Protein AF-A0A2V7V197-F1 (afdb_monomer)

Nearest PDB structures (foldseek):
  8db3-assembly1_C-2  TM=4.624E-01  e=4.285E+00  Cereibacter sphaeroides
  2wkb-assembly2_A  TM=4.376E-01  e=3.322E+00  Plasmodium berghei ANKA
  8db3-assembly1_A-2  TM=4.120E-01  e=6.689E+00  Cereibacter sphaeroides
  8dba-assembly1_E  TM=3.988E-01  e=7.596E+00  Cereibacter sphaeroides

Radius of gyration: 14.7 Å; Cα contacts (8 Å, |Δi|>4): 103; chains: 1; bounding box: 38×26×37 Å

Sequence (93 aa):
MFGSVEALNDAVPMAHAGPGLPPMLILMGDAERFQPPLLEDARAFRIAAGPAAARIQIEILQHHTHLGVIAKLGAPGDPTLPLIVRFVGTAKR

Mean predicted aligned error: 5.19 Å

pLDDT: mean 87.16, std 8.09, range [52.66, 95.56]

Solvent-accessible surface area (backbone atoms only — not comparable to full-atom values): 5432 Å² total; per-residue (Å²): 128,62,92,45,71,66,51,44,48,72,69,37,70,64,77,70,42,29,63,84,53,70,75,42,80,48,80,43,20,49,59,31,48,71,64,59,47,50,52,57,54,52,50,51,34,37,57,54,10,52,82,28,27,87,43,52,46,79,47,72,39,78,94,25,40,77,65,53,54,64,77,37,58,74,41,93,87,40,74,61,45,62,51,53,54,51,50,56,65,59,69,76,111

Foldseek 3Di:
DQPDPVSVLVPQLLNVAACPDAQEEAEAEPVCCVVVVVVVVLVSSLVSNPNCSVSYHYDYHYPDHPVRLVVCAPPVPRPNPVVVVVSVVVSVD

Structure (mmCIF, N/CA/C/O backbone):
data_AF-A0A2V7V197-F1
#
_entry.id   AF-A0A2V7V197-F1
#
loop_
_atom_site.group_PDB
_atom_site.id
_atom_site.type_symbol
_atom_site.label_atom_id
_atom_site.label_alt_id
_atom_site.label_comp_id
_atom_site.label_asym_id
_atom_site.label_entity_id
_atom_site.label_seq_id
_atom_site.pdbx_PDB_ins_code
_atom_site.Cartn_x
_atom_site.Cartn_y
_atom_site.Cartn_z
_atom_site.occupancy
_atom_site.B_iso_or_equiv
_atom_site.auth_seq_id
_atom_site.auth_comp_id
_atom_site.auth_asym_id
_atom_site.auth_atom_id
_atom_site.pdbx_PDB_model_num
ATOM 1 N N . MET A 1 1 ? 19.018 -15.644 2.061 1.00 57.00 1 MET A N 1
ATOM 2 C CA . MET A 1 1 ? 19.738 -15.277 0.819 1.00 57.00 1 MET A CA 1
ATOM 3 C C . MET A 1 1 ? 19.005 -15.957 -0.329 1.00 57.00 1 MET A C 1
ATOM 5 O O . MET A 1 1 ? 18.689 -17.126 -0.172 1.00 57.00 1 MET A O 1
ATOM 9 N N . PHE A 1 2 ? 18.662 -15.248 -1.408 1.00 69.38 2 PHE A N 1
ATOM 10 C CA . PHE A 1 2 ? 17.664 -15.703 -2.394 1.00 69.38 2 PHE A CA 1
ATOM 11 C C . PHE A 1 2 ? 18.115 -16.819 -3.356 1.00 69.38 2 PHE A C 1
ATOM 13 O O . PHE A 1 2 ? 17.324 -17.248 -4.175 1.00 69.38 2 PHE A O 1
ATOM 20 N N . GLY A 1 3 ? 19.334 -17.358 -3.253 1.00 77.19 3 GLY A N 1
ATOM 21 C CA . GLY A 1 3 ? 19.748 -18.574 -3.977 1.00 77.19 3 GLY A CA 1
ATOM 22 C C . GLY A 1 3 ? 19.984 -18.419 -5.490 1.00 77.19 3 GLY A C 1
ATOM 23 O O . GLY A 1 3 ? 20.859 -19.099 -6.014 1.00 77.19 3 GLY A O 1
ATOM 24 N N . SER A 1 4 ? 19.288 -17.500 -6.173 1.00 89.12 4 SER A N 1
ATOM 25 C CA . SER A 1 4 ? 19.544 -17.085 -7.560 1.00 89.12 4 SER A CA 1
ATOM 26 C C . SER A 1 4 ? 19.056 -15.653 -7.839 1.00 89.12 4 SER A C 1
ATOM 28 O O . SER A 1 4 ? 18.371 -15.041 -7.014 1.00 89.12 4 SER A O 1
ATOM 30 N N . VAL A 1 5 ? 19.423 -15.102 -9.003 1.00 86.25 5 VAL A N 1
ATOM 31 C CA . VAL A 1 5 ? 18.946 -13.786 -9.469 1.00 86.25 5 VAL A CA 1
ATOM 32 C C . VAL A 1 5 ? 17.466 -13.843 -9.841 1.00 86.25 5 VAL A C 1
ATOM 34 O O . VAL A 1 5 ? 16.740 -12.897 -9.553 1.00 86.25 5 VAL A O 1
ATOM 37 N N . GLU A 1 6 ? 16.989 -14.948 -10.420 1.00 86.69 6 GLU A N 1
ATOM 38 C CA . GLU A 1 6 ? 15.563 -15.116 -10.716 1.00 86.69 6 GLU A CA 1
ATOM 39 C C . GLU A 1 6 ? 14.729 -15.082 -9.437 1.00 86.69 6 GLU A C 1
ATOM 41 O O . GLU A 1 6 ? 13.741 -14.360 -9.376 1.00 86.69 6 GLU A O 1
ATOM 46 N N . ALA A 1 7 ? 15.158 -15.798 -8.395 1.00 87.44 7 ALA A N 1
ATOM 47 C CA . ALA A 1 7 ? 14.465 -15.816 -7.111 1.00 87.44 7 ALA A CA 1
ATOM 48 C C . ALA A 1 7 ? 14.519 -14.459 -6.392 1.00 87.44 7 ALA A C 1
ATOM 50 O O . ALA A 1 7 ? 13.577 -14.091 -5.692 1.00 87.44 7 ALA A O 1
ATOM 51 N N . LEU A 1 8 ? 15.599 -13.692 -6.577 1.00 85.81 8 LEU A N 1
ATOM 52 C CA . LEU A 1 8 ? 15.647 -12.307 -6.116 1.00 85.81 8 LEU A CA 1
ATOM 53 C C . LEU A 1 8 ? 14.632 -11.440 -6.872 1.00 85.81 8 LEU A C 1
ATOM 55 O O . LEU A 1 8 ? 13.871 -10.723 -6.236 1.00 85.81 8 LEU A O 1
ATOM 59 N N . ASN A 1 9 ? 14.603 -11.514 -8.204 1.00 85.62 9 ASN A N 1
ATOM 60 C CA . ASN A 1 9 ? 13.683 -10.727 -9.028 1.00 85.62 9 ASN A CA 1
ATOM 61 C C . ASN A 1 9 ? 12.219 -11.065 -8.726 1.00 85.62 9 ASN A C 1
ATOM 63 O O . ASN A 1 9 ? 11.404 -10.158 -8.598 1.00 85.62 9 ASN A O 1
ATOM 67 N N . ASP A 1 10 ? 11.904 -12.348 -8.552 1.00 88.50 10 ASP A N 1
ATOM 68 C CA . ASP A 1 10 ? 10.562 -12.810 -8.197 1.00 88.50 10 ASP A CA 1
ATOM 69 C C . ASP A 1 10 ? 10.131 -12.326 -6.803 1.00 88.50 10 ASP A C 1
ATOM 71 O O . ASP A 1 10 ? 8.967 -12.002 -6.580 1.00 88.50 10 ASP A O 1
ATOM 75 N N . ALA A 1 11 ? 11.071 -12.184 -5.866 1.00 86.75 11 ALA A N 1
ATOM 76 C CA . ALA A 1 11 ? 10.777 -11.672 -4.532 1.00 86.75 11 ALA A CA 1
ATOM 77 C C . ALA A 1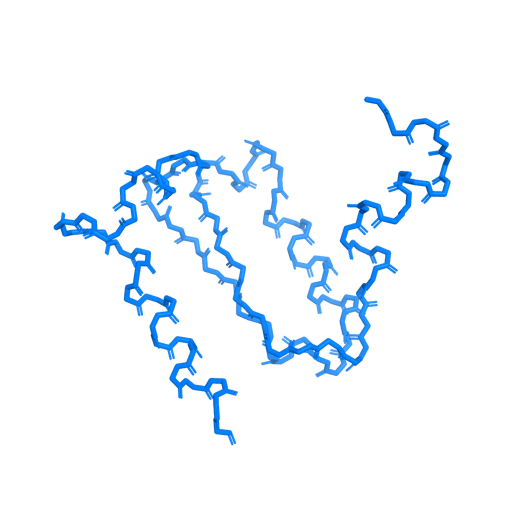 11 ? 10.549 -10.149 -4.482 1.00 86.75 11 ALA A C 1
ATOM 79 O O . ALA A 1 11 ? 10.002 -9.653 -3.495 1.00 86.75 11 ALA A O 1
ATOM 80 N N . VAL A 1 12 ? 10.977 -9.389 -5.499 1.00 87.19 12 VAL A N 1
ATOM 81 C CA . VAL A 1 12 ? 10.863 -7.923 -5.509 1.00 87.19 12 VAL A CA 1
ATOM 82 C C . VAL A 1 12 ? 9.491 -7.508 -6.053 1.00 87.19 12 VAL A C 1
ATOM 84 O O . VAL A 1 12 ? 9.228 -7.700 -7.239 1.00 87.19 12 VAL A O 1
ATOM 87 N N . PRO A 1 13 ? 8.630 -6.832 -5.262 1.00 88.06 13 PRO A N 1
ATOM 88 C CA . PRO A 1 13 ? 7.292 -6.439 -5.716 1.00 88.06 13 PRO A CA 1
ATOM 89 C C . PRO A 1 13 ? 7.294 -5.599 -6.998 1.00 88.06 13 PRO A C 1
ATOM 91 O O . PRO A 1 13 ? 6.401 -5.732 -7.827 1.00 88.06 13 PRO A O 1
ATOM 94 N N . MET A 1 14 ? 8.319 -4.763 -7.192 1.00 90.19 14 MET A N 1
ATOM 95 C CA . MET A 1 14 ? 8.466 -3.933 -8.390 1.00 90.19 14 MET A CA 1
ATOM 96 C C . MET A 1 14 ? 8.492 -4.745 -9.692 1.00 90.19 14 MET A C 1
ATOM 98 O O . MET A 1 14 ? 7.985 -4.267 -10.703 1.00 90.19 14 MET A O 1
ATOM 102 N N . ALA A 1 15 ? 9.028 -5.972 -9.676 1.00 90.19 15 ALA A N 1
ATOM 103 C CA . ALA A 1 15 ? 9.075 -6.843 -10.853 1.00 90.19 15 ALA A CA 1
ATOM 104 C C . ALA A 1 15 ? 7.679 -7.296 -11.323 1.00 90.19 15 ALA A C 1
ATOM 106 O O . ALA A 1 15 ? 7.520 -7.728 -12.462 1.00 90.19 15 ALA A O 1
ATOM 107 N N . HIS A 1 16 ? 6.666 -7.150 -10.463 1.00 90.81 16 HIS A N 1
ATOM 108 C CA . HIS A 1 16 ? 5.286 -7.580 -10.695 1.00 90.81 16 HIS A CA 1
ATOM 109 C C . HIS A 1 16 ? 4.311 -6.409 -10.852 1.00 90.81 16 HIS A C 1
ATOM 111 O O . HIS A 1 16 ? 3.098 -6.609 -10.948 1.00 90.81 16 HIS A O 1
ATOM 117 N N . ALA A 1 17 ? 4.813 -5.171 -10.860 1.00 92.25 17 ALA A N 1
ATOM 118 C CA . ALA A 1 17 ? 3.977 -3.996 -11.039 1.00 92.25 17 ALA A CA 1
ATOM 119 C C . ALA A 1 17 ? 3.459 -3.912 -12.484 1.00 92.25 17 ALA A C 1
ATOM 121 O O . ALA A 1 17 ? 4.234 -3.939 -13.439 1.00 92.25 17 ALA A O 1
ATOM 122 N N . GLY A 1 18 ? 2.141 -3.792 -12.660 1.00 90.69 18 GLY A N 1
ATOM 123 C CA . GLY A 1 18 ? 1.554 -3.711 -13.994 1.00 90.69 18 GLY A CA 1
ATOM 124 C C . GLY A 1 18 ? 0.045 -3.448 -14.018 1.00 90.69 18 GLY A C 1
ATOM 125 O O . GLY A 1 18 ? -0.604 -3.366 -12.972 1.00 90.69 18 GLY A O 1
ATOM 126 N N . PRO A 1 19 ? -0.550 -3.340 -15.219 1.00 86.69 19 PRO A N 1
ATOM 127 C CA . PRO A 1 19 ? -1.953 -2.953 -15.395 1.00 86.69 19 PRO A CA 1
ATOM 128 C C . PRO A 1 19 ? -2.957 -3.986 -14.857 1.00 86.69 19 PRO A C 1
ATOM 130 O O . PRO A 1 19 ? -4.102 -3.638 -14.575 1.00 86.69 19 PRO A O 1
ATOM 133 N N . GLY A 1 20 ? -2.540 -5.247 -14.708 1.00 88.38 20 GLY A N 1
ATOM 134 C CA . GLY A 1 20 ? -3.380 -6.350 -14.232 1.00 88.38 20 GLY A CA 1
ATOM 135 C C . GLY A 1 20 ? -3.518 -6.450 -12.712 1.00 88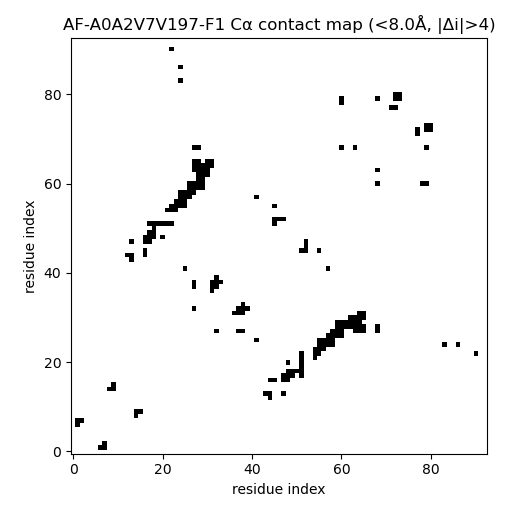.38 20 GLY A C 1
ATOM 136 O O . GLY A 1 20 ? -4.197 -7.355 -12.234 1.00 88.38 20 GLY A O 1
ATOM 137 N N . LEU A 1 21 ? -2.889 -5.554 -11.944 1.00 93.19 21 LEU A N 1
ATOM 138 C CA . LEU A 1 21 ? -2.926 -5.628 -10.485 1.00 93.19 21 LEU A CA 1
ATOM 139 C C . LEU A 1 21 ? -4.365 -5.530 -9.945 1.00 93.19 21 LEU A C 1
ATOM 141 O O . LEU A 1 21 ? -5.180 -4.772 -10.486 1.00 93.19 21 LEU A O 1
ATOM 145 N N . PRO A 1 22 ? -4.708 -6.266 -8.875 1.00 92.94 22 PRO A N 1
ATOM 146 C CA . PRO A 1 22 ? -5.968 -6.062 -8.170 1.00 92.94 22 PRO A CA 1
ATOM 147 C C . PRO A 1 22 ? -5.964 -4.704 -7.444 1.00 92.94 22 PRO A C 1
ATOM 149 O O . PRO A 1 22 ? -4.920 -4.055 -7.347 1.00 92.94 22 PRO A O 1
ATOM 152 N N . PRO A 1 23 ? -7.106 -4.250 -6.897 1.00 94.31 23 PRO A N 1
ATOM 153 C CA . PRO A 1 23 ? -7.083 -3.195 -5.894 1.00 94.31 23 PRO A CA 1
ATOM 154 C C . PRO A 1 23 ? -6.135 -3.572 -4.751 1.00 94.31 23 PRO A C 1
ATOM 156 O O . PRO A 1 23 ? -6.191 -4.693 -4.244 1.00 94.31 23 PRO A O 1
ATOM 159 N N . MET A 1 24 ? -5.292 -2.633 -4.321 1.00 95.31 24 MET A N 1
ATOM 160 C CA . MET A 1 24 ? -4.334 -2.857 -3.236 1.00 95.31 24 MET A 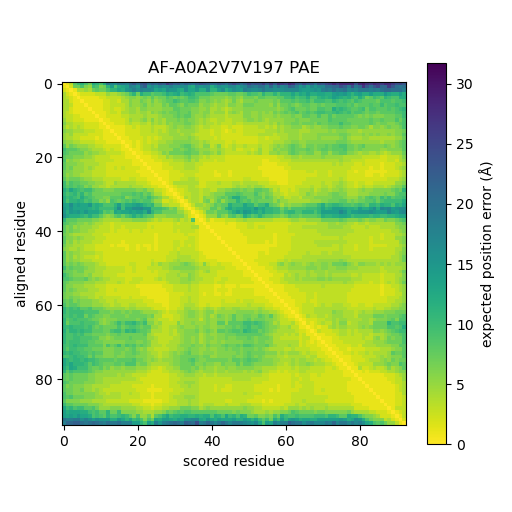CA 1
ATOM 161 C C . MET A 1 24 ? -4.407 -1.753 -2.185 1.00 95.31 24 MET A C 1
ATOM 163 O O . MET A 1 24 ? -4.563 -0.578 -2.510 1.00 95.31 24 MET A O 1
ATOM 167 N N . LEU A 1 25 ? -4.225 -2.146 -0.927 1.00 95.00 25 LEU A N 1
ATOM 168 C CA . LEU A 1 25 ? -3.966 -1.249 0.190 1.00 95.00 25 LEU A CA 1
ATOM 169 C C . LEU A 1 25 ? -2.552 -1.520 0.698 1.00 95.00 25 LEU A C 1
ATOM 171 O O . LEU A 1 25 ? -2.256 -2.626 1.145 1.00 95.00 25 LEU A O 1
ATOM 175 N N . ILE A 1 26 ? -1.694 -0.509 0.632 1.00 93.31 26 ILE A N 1
ATOM 176 C CA . ILE A 1 26 ? -0.340 -0.529 1.177 1.00 93.31 26 ILE A CA 1
ATOM 177 C C . ILE A 1 26 ? -0.366 0.265 2.482 1.00 93.31 26 ILE A C 1
ATOM 179 O O . ILE A 1 26 ? -0.679 1.456 2.478 1.00 93.31 26 ILE A O 1
ATOM 183 N N . LEU A 1 27 ? -0.049 -0.398 3.592 1.00 91.50 27 LEU A N 1
ATOM 184 C CA . LEU A 1 27 ? 0.037 0.202 4.924 1.00 91.50 27 LEU A CA 1
ATOM 185 C C . LEU A 1 27 ? 1.502 0.257 5.351 1.00 91.50 27 LEU A C 1
ATOM 187 O O . LEU A 1 27 ? 2.220 -0.727 5.191 1.00 91.50 27 LEU A O 1
ATOM 191 N N . MET A 1 28 ? 1.931 1.380 5.918 1.00 89.94 28 MET A N 1
ATOM 192 C CA . MET A 1 28 ? 3.270 1.528 6.498 1.00 89.94 28 MET A CA 1
ATOM 193 C C . MET A 1 28 ? 3.225 2.398 7.751 1.00 89.94 28 MET A C 1
ATOM 195 O O . MET A 1 28 ? 2.395 3.301 7.856 1.00 89.94 28 MET A O 1
ATOM 199 N N . GLY A 1 29 ? 4.118 2.149 8.702 1.00 88.06 29 GLY A N 1
ATOM 200 C CA . GLY A 1 29 ? 4.353 3.045 9.828 1.00 88.06 29 GLY A CA 1
ATOM 201 C C . GLY A 1 29 ? 5.093 4.314 9.396 1.00 88.06 29 GLY A C 1
ATOM 202 O O . GLY A 1 29 ? 5.914 4.288 8.483 1.00 88.06 29 GLY A O 1
ATOM 203 N N . ASP A 1 30 ? 4.845 5.440 10.066 1.00 86.44 30 ASP A N 1
ATOM 204 C CA . ASP A 1 30 ? 5.512 6.719 9.757 1.00 86.44 30 ASP A CA 1
ATOM 205 C C . ASP A 1 30 ? 7.046 6.651 9.909 1.00 86.44 30 ASP A C 1
ATOM 207 O O . ASP A 1 30 ? 7.774 7.290 9.149 1.00 86.44 30 ASP A O 1
ATOM 211 N N . ALA A 1 31 ? 7.549 5.795 10.810 1.00 80.88 31 ALA A N 1
ATOM 212 C CA . ALA A 1 31 ? 8.985 5.534 10.954 1.00 80.88 31 ALA A CA 1
ATOM 213 C C . ALA A 1 31 ? 9.618 4.927 9.682 1.00 80.88 31 ALA A C 1
ATOM 215 O O . ALA A 1 31 ? 10.793 5.149 9.396 1.00 80.88 31 ALA A O 1
ATOM 216 N N . GLU A 1 32 ? 8.826 4.212 8.881 1.00 77.88 32 GLU A N 1
ATOM 217 C CA . GLU A 1 32 ? 9.252 3.531 7.652 1.00 77.88 32 GLU A CA 1
ATOM 218 C C . GLU A 1 32 ? 9.144 4.426 6.411 1.00 77.88 32 GLU A C 1
ATOM 220 O O . GLU A 1 32 ? 9.228 3.966 5.275 1.00 77.88 32 GLU A O 1
ATOM 225 N N . ARG A 1 33 ? 8.920 5.729 6.594 1.00 76.00 33 ARG A N 1
ATOM 226 C CA . ARG A 1 33 ? 9.015 6.684 5.483 1.00 76.00 33 ARG A CA 1
ATOM 227 C C . ARG A 1 33 ? 10.456 6.966 5.102 1.00 76.00 33 ARG A C 1
ATOM 229 O O . ARG A 1 33 ? 10.717 7.306 3.953 1.00 76.00 33 ARG A O 1
ATOM 236 N N . PHE A 1 34 ? 11.350 6.882 6.082 1.00 70.75 34 PHE A N 1
ATOM 237 C CA . PHE A 1 34 ? 12.730 7.334 5.964 1.00 70.75 34 PHE A CA 1
ATOM 238 C C . PHE A 1 34 ? 13.724 6.180 6.082 1.00 70.75 34 PHE A C 1
ATOM 240 O O . PHE A 1 34 ? 14.769 6.222 5.436 1.00 70.75 34 PHE A O 1
ATOM 247 N N . GLN A 1 35 ? 13.420 5.145 6.875 1.00 64.81 35 GLN A N 1
ATOM 248 C CA . GLN A 1 35 ? 14.321 4.009 7.048 1.00 64.81 35 GLN A CA 1
ATOM 249 C C . GLN A 1 35 ? 13.561 2.708 7.375 1.00 64.81 35 GLN A C 1
ATOM 251 O O . GLN A 1 35 ? 13.156 2.515 8.523 1.00 64.81 35 GLN A O 1
ATOM 256 N N . PRO A 1 36 ? 13.390 1.789 6.403 1.00 70.94 36 PRO A N 1
ATOM 257 C CA . PRO A 1 36 ? 13.724 1.924 4.974 1.00 70.94 36 PRO A CA 1
ATOM 258 C C . PRO A 1 36 ? 12.825 2.962 4.270 1.00 70.94 36 PRO A C 1
ATOM 260 O O . PRO A 1 36 ? 11.801 3.317 4.837 1.00 70.94 36 PRO A O 1
ATOM 263 N N . PRO A 1 37 ? 13.163 3.483 3.074 1.00 79.44 37 PRO A N 1
ATOM 264 C CA . PRO A 1 37 ? 12.348 4.479 2.366 1.00 79.44 37 PRO A CA 1
ATOM 265 C C . PRO A 1 37 ? 11.116 3.847 1.680 1.00 79.44 37 PRO A C 1
ATOM 267 O O . PRO A 1 37 ? 10.873 4.052 0.491 1.00 79.44 37 PRO A O 1
ATOM 270 N N . LEU A 1 38 ? 10.297 3.085 2.421 1.00 85.31 38 LEU A N 1
ATOM 271 C CA . LEU A 1 38 ? 9.180 2.308 1.854 1.00 85.31 38 LEU A CA 1
ATOM 272 C C . LEU A 1 38 ? 8.131 3.182 1.166 1.00 85.31 38 LEU A C 1
ATOM 274 O O . LEU A 1 38 ? 7.404 2.715 0.289 1.00 85.31 38 LEU A O 1
ATOM 278 N N . LEU A 1 39 ? 8.045 4.459 1.543 1.00 89.12 39 LEU A N 1
ATOM 279 C CA . LEU A 1 39 ? 7.161 5.406 0.878 1.00 89.12 39 LEU A CA 1
ATOM 280 C C . LEU A 1 39 ? 7.572 5.650 -0.579 1.00 89.12 39 LEU A C 1
ATOM 282 O O . LEU A 1 39 ? 6.702 5.780 -1.441 1.00 89.12 39 LEU A O 1
ATOM 286 N N . GLU A 1 40 ? 8.871 5.731 -0.863 1.00 89.81 40 GLU A N 1
ATOM 287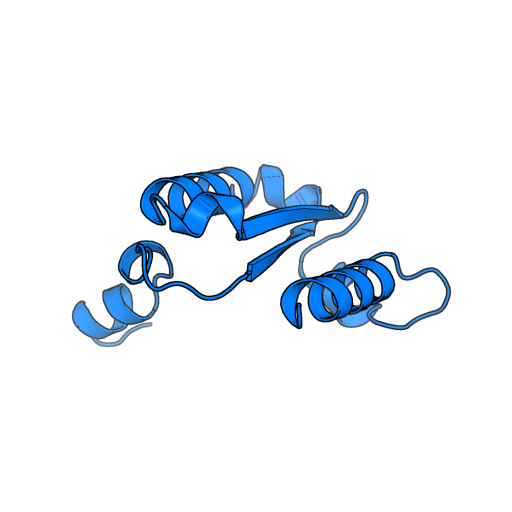 C CA . GLU A 1 40 ? 9.370 5.909 -2.228 1.00 89.81 40 GLU A CA 1
ATOM 288 C C . GLU A 1 40 ? 9.143 4.642 -3.049 1.00 89.81 40 GLU A C 1
ATOM 290 O O . GLU A 1 40 ? 8.586 4.734 -4.144 1.00 89.81 40 GLU A O 1
ATOM 295 N N . ASP A 1 41 ? 9.427 3.469 -2.480 1.00 90.06 41 ASP A N 1
ATOM 296 C CA . ASP A 1 41 ? 9.176 2.177 -3.129 1.00 90.06 41 ASP A CA 1
ATOM 297 C C . ASP A 1 41 ? 7.688 1.968 -3.437 1.00 90.06 41 ASP A C 1
ATOM 299 O O . ASP A 1 41 ? 7.323 1.608 -4.557 1.00 90.06 41 ASP A O 1
ATOM 303 N N . ALA A 1 42 ? 6.797 2.263 -2.484 1.00 92.06 42 ALA A N 1
ATOM 304 C CA . ALA A 1 42 ? 5.353 2.163 -2.687 1.00 92.06 42 ALA A CA 1
ATOM 305 C C . ALA A 1 42 ? 4.851 3.144 -3.759 1.00 92.06 42 ALA A C 1
ATOM 307 O O . ALA A 1 42 ? 3.960 2.816 -4.547 1.00 92.06 42 ALA A O 1
ATOM 308 N N . ARG A 1 43 ? 5.426 4.353 -3.822 1.00 93.00 43 ARG A N 1
ATOM 309 C CA . ARG A 1 43 ? 5.111 5.335 -4.870 1.00 93.00 43 ARG A CA 1
ATOM 310 C C . ARG A 1 43 ? 5.603 4.871 -6.233 1.00 93.00 43 ARG A C 1
ATOM 312 O O . ARG A 1 43 ? 4.833 4.949 -7.187 1.00 93.00 43 ARG A O 1
ATOM 319 N N . ALA A 1 44 ? 6.834 4.375 -6.321 1.00 92.69 44 ALA A N 1
ATOM 320 C CA . ALA A 1 44 ? 7.397 3.824 -7.546 1.00 92.69 44 ALA A CA 1
ATOM 321 C C . ALA A 1 44 ? 6.575 2.623 -8.038 1.00 92.69 44 ALA A C 1
ATOM 323 O O . ALA A 1 44 ? 6.211 2.576 -9.211 1.00 92.69 44 ALA A O 1
ATOM 324 N N . PHE A 1 45 ? 6.161 1.734 -7.131 1.00 94.25 45 PHE A N 1
ATOM 325 C CA . PHE A 1 45 ? 5.296 0.596 -7.438 1.00 94.25 45 PHE A CA 1
ATOM 326 C C . PHE A 1 45 ? 3.946 1.062 -7.991 1.00 94.25 45 PHE A C 1
ATOM 328 O O . PHE A 1 45 ? 3.490 0.589 -9.032 1.00 94.25 45 PHE A O 1
ATOM 335 N N . ARG A 1 46 ? 3.324 2.057 -7.344 1.00 94.50 46 ARG A N 1
ATOM 336 C CA . ARG A 1 46 ? 2.068 2.642 -7.823 1.00 94.50 46 ARG A CA 1
ATOM 337 C C . ARG A 1 46 ? 2.221 3.297 -9.196 1.00 94.50 46 ARG A C 1
ATOM 339 O O . ARG A 1 46 ? 1.305 3.195 -10.000 1.00 94.50 46 ARG A O 1
ATOM 346 N N . ILE A 1 47 ? 3.342 3.959 -9.479 1.00 93.62 47 ILE A N 1
ATOM 347 C CA . ILE A 1 47 ? 3.618 4.542 -10.802 1.00 93.62 47 ILE A CA 1
ATOM 348 C C . ILE A 1 47 ? 3.758 3.433 -11.853 1.00 93.62 47 ILE A C 1
ATOM 350 O O . ILE A 1 47 ? 3.118 3.501 -12.902 1.00 93.62 47 ILE A O 1
ATOM 354 N N . ALA A 1 48 ? 4.536 2.391 -11.554 1.00 93.19 48 ALA A N 1
ATOM 355 C CA . ALA A 1 48 ? 4.754 1.254 -12.447 1.00 93.19 48 ALA A CA 1
ATOM 356 C C . ALA A 1 48 ? 3.465 0.459 -12.740 1.00 93.19 48 ALA A C 1
ATOM 358 O O . ALA A 1 48 ? 3.323 -0.121 -13.813 1.00 93.19 48 ALA A O 1
ATOM 359 N N . ALA A 1 49 ? 2.476 0.500 -11.841 1.00 94.06 49 ALA A N 1
ATOM 360 C CA . ALA A 1 49 ? 1.161 -0.108 -12.042 1.00 94.06 49 ALA A CA 1
ATOM 361 C C . ALA A 1 49 ? 0.332 0.519 -13.189 1.00 94.06 49 ALA A C 1
ATOM 363 O O . ALA A 1 49 ? -0.676 -0.059 -13.610 1.00 94.06 49 ALA A O 1
ATOM 364 N N . GLY A 1 50 ? 0.713 1.700 -13.696 1.00 92.19 50 GLY A N 1
ATOM 365 C CA . GLY A 1 50 ? 0.048 2.347 -14.829 1.00 92.19 50 GLY A CA 1
ATOM 366 C C . GLY A 1 50 ? -1.454 2.567 -14.576 1.00 92.19 50 GLY A C 1
ATOM 367 O O . GLY A 1 50 ? -1.812 3.166 -13.563 1.00 92.19 50 GLY A O 1
ATOM 368 N N . PRO A 1 51 ? -2.370 2.077 -15.435 1.00 91.44 51 PRO A N 1
ATOM 369 C CA . PRO A 1 51 ? -3.815 2.218 -15.223 1.00 91.44 51 PRO A CA 1
ATOM 370 C C . PRO A 1 51 ? -4.327 1.648 -13.891 1.00 91.44 51 PRO A C 1
ATOM 372 O O . PRO A 1 51 ? -5.325 2.130 -13.356 1.00 91.44 51 PRO A O 1
ATOM 375 N N . ALA A 1 52 ? -3.651 0.643 -13.319 1.00 91.69 52 ALA A N 1
ATOM 376 C CA . ALA A 1 52 ? -4.040 0.080 -12.028 1.00 91.69 52 ALA A CA 1
ATOM 377 C C . ALA A 1 52 ? -3.694 0.995 -10.842 1.00 91.69 52 ALA A C 1
ATOM 379 O O . ALA A 1 52 ? -4.263 0.813 -9.767 1.00 91.69 52 ALA A O 1
ATOM 380 N N . ALA A 1 53 ? -2.846 2.014 -11.035 1.00 92.19 53 ALA A N 1
ATOM 381 C CA . ALA A 1 53 ? -2.429 2.957 -9.997 1.00 92.19 53 ALA A CA 1
ATOM 382 C C . ALA A 1 53 ? -3.607 3.586 -9.237 1.00 92.19 53 ALA A C 1
ATOM 384 O O . ALA A 1 53 ? -3.521 3.790 -8.027 1.00 92.19 53 ALA A O 1
ATOM 385 N N . ALA A 1 54 ? -4.720 3.855 -9.930 1.00 89.06 54 ALA A N 1
ATOM 386 C CA . ALA A 1 54 ? -5.927 4.450 -9.351 1.00 89.06 54 ALA A CA 1
ATOM 387 C C . ALA A 1 54 ? -6.615 3.557 -8.299 1.00 89.06 54 ALA A C 1
ATOM 389 O O . ALA A 1 54 ? -7.431 4.042 -7.521 1.00 89.06 54 ALA A O 1
ATOM 390 N N . ARG A 1 55 ? -6.289 2.259 -8.270 1.00 92.44 55 ARG A N 1
ATOM 391 C CA . ARG A 1 55 ? -6.836 1.264 -7.335 1.00 92.44 55 ARG A CA 1
ATOM 392 C C . ARG A 1 55 ? -5.843 0.887 -6.230 1.00 92.44 55 ARG A C 1
ATOM 394 O O . ARG A 1 55 ? -6.121 -0.021 -5.451 1.00 92.44 55 ARG A O 1
ATOM 401 N N . ILE A 1 56 ? -4.694 1.565 -6.170 1.00 94.69 56 ILE A N 1
ATOM 402 C CA . ILE A 1 56 ? -3.666 1.366 -5.148 1.00 94.69 56 ILE A CA 1
ATOM 403 C C . ILE A 1 56 ? -3.738 2.523 -4.151 1.00 94.69 56 ILE A C 1
ATOM 405 O O . ILE A 1 56 ? -3.379 3.666 -4.455 1.00 94.69 56 ILE A O 1
ATOM 409 N N . GLN A 1 57 ? -4.180 2.209 -2.940 1.00 95.38 57 GLN A N 1
ATOM 410 C CA . GLN A 1 57 ? -4.225 3.121 -1.807 1.00 95.38 57 GLN A CA 1
ATOM 411 C C . GLN A 1 57 ? -2.962 2.945 -0.958 1.00 95.38 57 GLN A C 1
ATOM 413 O O . GLN A 1 57 ? -2.566 1.822 -0.663 1.00 95.38 57 GLN A O 1
ATOM 418 N N . ILE A 1 58 ? -2.328 4.052 -0.568 1.00 94.31 58 ILE A N 1
ATOM 419 C CA . ILE A 1 58 ? -1.150 4.058 0.309 1.00 94.31 58 ILE A CA 1
ATOM 420 C C . ILE A 1 58 ? -1.525 4.846 1.560 1.00 94.31 58 ILE A C 1
ATOM 422 O O . ILE A 1 58 ? -1.863 6.023 1.448 1.00 94.31 58 ILE A O 1
ATOM 426 N N . GLU A 1 59 ? -1.455 4.215 2.728 1.00 93.44 59 GLU A N 1
ATOM 427 C CA . GLU A 1 59 ? -1.758 4.837 4.018 1.00 93.44 59 GLU A CA 1
ATOM 428 C C . GLU A 1 59 ? -0.548 4.780 4.947 1.00 93.44 59 GLU A C 1
ATOM 430 O O . GLU A 1 59 ? 0.143 3.762 5.047 1.00 93.44 59 GLU A O 1
ATOM 435 N N . ILE A 1 60 ? -0.324 5.885 5.656 1.00 91.25 60 ILE A N 1
ATOM 436 C CA . ILE A 1 60 ? 0.764 6.027 6.620 1.00 91.25 60 ILE A CA 1
ATOM 437 C C . ILE A 1 60 ? 0.167 6.090 8.021 1.00 91.25 60 ILE A C 1
ATOM 439 O O . ILE A 1 60 ? -0.574 7.013 8.363 1.00 91.25 60 ILE A O 1
ATOM 443 N N . LEU A 1 61 ? 0.543 5.131 8.856 1.00 90.06 61 LEU A N 1
ATOM 444 C CA . LEU A 1 61 ? 0.118 5.019 10.240 1.00 90.06 61 LEU A CA 1
ATOM 445 C C . LEU A 1 61 ? 1.053 5.847 11.127 1.00 90.06 61 LEU A C 1
ATOM 447 O O . LEU A 1 61 ? 2.187 5.461 11.424 1.00 90.06 61 LEU A O 1
ATOM 451 N N . GLN A 1 62 ? 0.568 7.016 11.542 1.00 87.12 62 GLN A N 1
ATOM 452 C CA . GLN A 1 62 ? 1.300 7.929 12.422 1.00 87.12 62 GLN A CA 1
ATOM 453 C C . GLN A 1 62 ? 1.654 7.245 13.746 1.00 87.12 62 GLN A C 1
ATOM 455 O O . GLN A 1 62 ? 0.835 6.522 14.310 1.00 87.12 62 GLN A O 1
ATOM 460 N N . HIS A 1 63 ? 2.875 7.465 14.239 1.00 84.75 63 HIS A N 1
ATOM 461 C CA . HIS A 1 63 ? 3.393 6.871 15.483 1.00 84.75 63 HIS A CA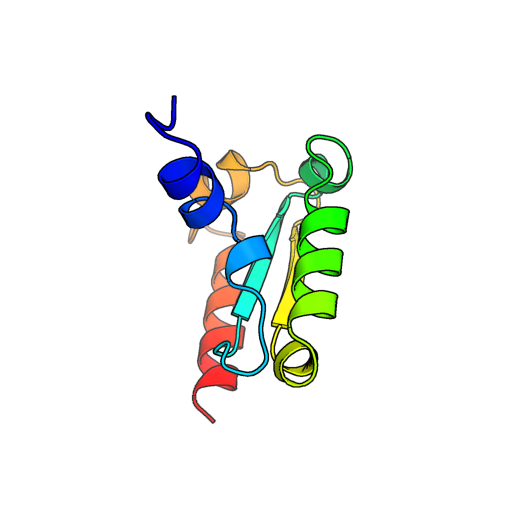 1
ATOM 462 C C . HIS A 1 63 ? 3.457 5.331 15.509 1.00 84.75 63 HIS A C 1
ATOM 464 O O . HIS A 1 63 ? 3.506 4.734 16.586 1.00 84.75 63 HIS A O 1
ATOM 470 N N . HIS A 1 64 ? 3.474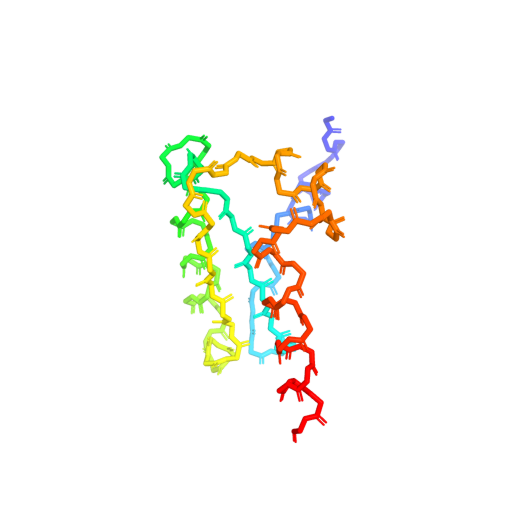 4.680 14.344 1.00 84.75 64 HIS A N 1
ATOM 471 C CA . HIS A 1 64 ? 3.637 3.231 14.237 1.00 84.75 64 HIS A CA 1
ATOM 472 C C . HIS A 1 64 ? 4.990 2.853 13.624 1.00 84.75 64 HIS A C 1
ATOM 474 O O . HIS A 1 64 ? 5.574 3.589 12.827 1.00 84.75 64 HIS A O 1
ATOM 480 N N . THR A 1 65 ? 5.472 1.673 14.009 1.00 84.25 65 THR A N 1
ATOM 481 C CA . THR A 1 65 ? 6.623 0.981 13.415 1.00 84.25 65 THR A CA 1
ATOM 482 C C . THR A 1 65 ? 6.138 -0.262 12.676 1.00 84.25 65 THR A C 1
ATOM 484 O O . THR A 1 65 ? 5.026 -0.719 12.943 1.00 84.25 65 THR A O 1
ATOM 487 N N . HIS A 1 66 ? 6.994 -0.856 11.837 1.00 80.62 66 HIS A N 1
ATOM 488 C CA . HIS A 1 66 ? 6.700 -2.087 11.092 1.00 80.62 66 HIS A CA 1
ATOM 489 C C . HIS A 1 66 ? 5.956 -3.142 11.930 1.00 80.62 66 HIS A C 1
ATOM 491 O O . HIS A 1 66 ? 4.820 -3.522 11.654 1.00 80.62 66 HIS A O 1
ATOM 497 N N . LEU A 1 67 ? 6.588 -3.573 13.027 1.00 82.06 67 LEU A N 1
ATOM 498 C CA . LEU A 1 67 ? 6.045 -4.611 13.902 1.00 82.06 67 LEU A CA 1
ATOM 499 C C . LEU A 1 67 ? 4.912 -4.094 14.791 1.00 82.06 67 LEU A C 1
ATOM 501 O O . LEU A 1 67 ? 4.046 -4.870 15.184 1.00 82.06 67 LEU A O 1
ATOM 505 N N . GLY A 1 68 ? 4.895 -2.794 15.100 1.00 81.69 68 GLY A N 1
ATOM 506 C CA . GLY A 1 68 ? 3.860 -2.186 15.932 1.00 81.69 68 GLY A CA 1
ATOM 507 C C . GLY A 1 68 ? 2.473 -2.252 15.294 1.00 81.69 68 GLY A C 1
ATOM 508 O O . GLY A 1 68 ? 1.498 -2.470 16.010 1.00 81.69 68 GLY A O 1
ATOM 509 N N . VAL A 1 69 ? 2.399 -2.117 13.966 1.00 81.00 69 VAL A N 1
ATOM 510 C CA . VAL A 1 69 ? 1.152 -2.251 13.193 1.00 81.00 69 VAL A CA 1
ATOM 511 C C . VAL A 1 69 ? 0.590 -3.669 13.301 1.00 81.00 69 VAL A C 1
ATOM 513 O O . VAL A 1 69 ? -0.595 -3.851 13.561 1.00 81.00 69 VAL A O 1
ATOM 516 N N . ILE A 1 70 ? 1.444 -4.684 13.155 1.00 83.44 70 ILE A N 1
ATOM 517 C CA . ILE A 1 70 ? 1.019 -6.090 13.183 1.00 83.44 70 ILE A CA 1
ATOM 518 C C . ILE A 1 70 ? 0.656 -6.518 14.607 1.00 83.44 70 ILE A C 1
ATOM 520 O O . ILE A 1 70 ? -0.393 -7.117 14.831 1.00 83.44 70 ILE A O 1
ATOM 524 N N . ALA A 1 71 ? 1.503 -6.193 15.585 1.00 85.56 71 ALA A N 1
ATOM 525 C CA . ALA A 1 71 ? 1.346 -6.654 16.962 1.00 85.56 71 ALA A CA 1
ATOM 526 C C . ALA A 1 71 ? 0.088 -6.107 17.653 1.00 85.56 71 ALA A C 1
ATOM 528 O O . ALA A 1 71 ? -0.412 -6.722 18.592 1.00 85.56 71 ALA A O 1
ATOM 529 N N . LYS A 1 72 ? -0.411 -4.947 17.212 1.00 85.06 72 LYS A N 1
ATOM 530 C CA . LYS A 1 72 ? -1.599 -4.297 17.779 1.00 85.06 72 LYS A CA 1
ATOM 531 C C . LYS A 1 72 ? -2.848 -4.471 16.921 1.00 85.06 72 LYS A C 1
ATOM 533 O O . LYS A 1 72 ? -3.878 -3.901 17.268 1.00 85.06 72 LYS A O 1
ATOM 538 N N . LEU A 1 73 ? 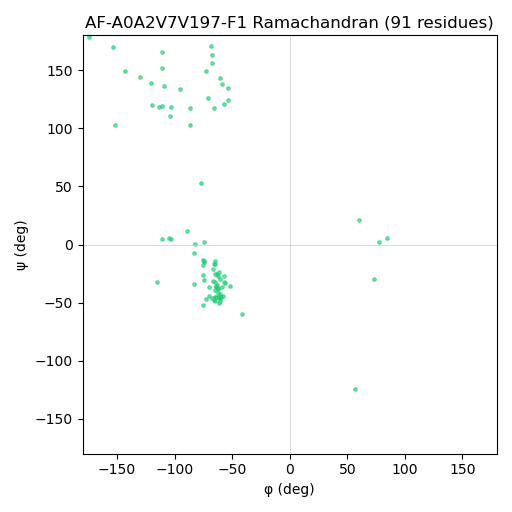-2.780 -5.246 15.837 1.00 88.12 73 LEU A N 1
ATOM 539 C CA . LEU A 1 73 ? -3.899 -5.400 14.917 1.00 88.12 73 LEU A CA 1
ATOM 540 C C . LEU A 1 73 ? -5.146 -5.921 15.651 1.00 88.12 73 LEU A C 1
ATOM 542 O O . LEU A 1 73 ? -5.127 -6.994 16.251 1.00 88.12 73 LEU A O 1
ATOM 546 N N . GLY A 1 74 ? -6.234 -5.153 15.601 1.00 87.25 74 GLY A N 1
ATOM 547 C CA . GLY A 1 74 ? -7.501 -5.484 16.260 1.00 87.25 74 GLY A CA 1
ATOM 548 C C . GLY A 1 74 ? -7.550 -5.235 17.772 1.00 87.25 74 GLY A C 1
ATOM 549 O O . GLY A 1 74 ? -8.586 -5.490 18.389 1.00 87.25 74 GLY A O 1
ATOM 550 N N . ALA A 1 75 ? -6.482 -4.711 18.381 1.00 90.94 75 ALA A N 1
ATOM 551 C CA . ALA A 1 75 ? -6.530 -4.238 19.761 1.00 90.94 75 ALA A CA 1
ATOM 552 C C . ALA A 1 75 ? -7.423 -2.982 19.883 1.00 90.94 75 ALA A C 1
ATOM 554 O O . ALA A 1 75 ? -7.593 -2.240 18.910 1.00 90.94 75 ALA A O 1
ATOM 555 N N . PRO A 1 76 ? -7.981 -2.684 21.073 1.00 90.56 76 PRO A N 1
ATOM 556 C CA . PRO A 1 76 ? -8.706 -1.436 21.293 1.00 90.56 76 PRO A CA 1
ATOM 557 C C . PRO A 1 76 ? -7.854 -0.215 20.912 1.00 90.56 76 PRO A C 1
ATOM 559 O O . PRO A 1 76 ? -6.746 -0.041 21.417 1.00 90.56 76 PRO A O 1
ATOM 562 N N . GLY A 1 77 ? -8.381 0.630 20.023 1.00 84.56 77 GLY A N 1
ATOM 563 C CA . GLY A 1 77 ? -7.687 1.825 19.533 1.00 84.56 77 GLY A CA 1
ATOM 564 C C . GLY A 1 77 ? -6.720 1.590 18.368 1.00 84.56 77 GLY A C 1
ATOM 565 O O . GLY A 1 77 ? -6.046 2.536 17.969 1.00 84.56 77 GLY A O 1
ATOM 566 N N . ASP A 1 78 ? -6.653 0.380 17.806 1.00 87.56 78 ASP A N 1
ATOM 567 C CA . ASP A 1 78 ? -5.877 0.108 16.595 1.00 87.56 78 ASP A CA 1
ATOM 568 C C . ASP A 1 78 ? -6.454 0.854 15.373 1.00 87.56 78 ASP A C 1
ATOM 570 O O . ASP A 1 78 ? -7.586 0.579 14.959 1.00 87.56 78 ASP A O 1
ATOM 574 N N . PRO A 1 79 ? -5.694 1.776 14.753 1.00 87.69 79 PRO A N 1
ATOM 575 C CA . PRO A 1 79 ? -6.142 2.474 13.554 1.00 87.69 79 PRO A CA 1
ATOM 576 C C . PRO A 1 79 ? -6.077 1.600 12.291 1.00 87.69 79 PRO A C 1
ATOM 578 O O . PRO A 1 79 ? -6.657 1.968 11.272 1.00 87.69 79 PRO A O 1
ATOM 581 N N . THR A 1 80 ? -5.392 0.455 12.332 1.00 91.62 80 THR A N 1
ATOM 582 C CA . THR A 1 80 ? -5.091 -0.391 11.168 1.00 91.62 80 THR A CA 1
ATOM 583 C C . THR A 1 80 ? -6.310 -1.181 10.700 1.00 91.62 80 THR A C 1
ATOM 585 O O . THR A 1 80 ? -6.683 -1.119 9.525 1.00 91.62 80 THR A O 1
ATOM 588 N N . LEU A 1 81 ? -6.967 -1.909 11.610 1.00 92.19 81 LEU A N 1
ATOM 589 C CA . LEU A 1 81 ? -8.100 -2.770 11.264 1.00 92.19 81 LEU A CA 1
ATOM 590 C C . LEU A 1 81 ? -9.264 -2.012 10.584 1.00 92.19 81 LEU A C 1
ATOM 592 O O . LEU A 1 81 ? -9.755 -2.497 9.559 1.00 92.19 81 LEU A O 1
ATOM 596 N N . PRO A 1 82 ? -9.690 -0.817 11.047 1.00 92.81 82 PRO A N 1
ATOM 597 C CA . PRO A 1 82 ? -10.727 -0.043 10.363 1.00 92.81 82 PRO A CA 1
ATOM 598 C C . PRO A 1 82 ? -10.376 0.324 8.914 1.00 92.81 82 PRO A C 1
ATOM 600 O O . PRO A 1 82 ? -11.259 0.311 8.053 1.00 92.81 82 PRO A O 1
ATOM 603 N N . LEU A 1 83 ? -9.103 0.624 8.619 1.00 93.19 83 LEU A N 1
ATOM 604 C CA . LEU A 1 83 ? -8.646 0.924 7.256 1.00 93.19 83 LEU A CA 1
ATOM 605 C C . LEU A 1 83 ? -8.781 -0.299 6.347 1.00 93.19 83 LEU A C 1
ATOM 607 O O . LEU A 1 83 ? -9.310 -0.179 5.241 1.00 93.19 83 LEU A O 1
ATOM 611 N N . ILE A 1 84 ? -8.366 -1.471 6.837 1.00 93.31 84 ILE A N 1
ATOM 612 C CA . ILE A 1 84 ? -8.471 -2.743 6.111 1.00 93.31 84 ILE A CA 1
ATOM 613 C C . ILE A 1 84 ? -9.938 -3.067 5.819 1.00 93.31 84 ILE A C 1
ATOM 615 O O . ILE A 1 84 ? -10.298 -3.329 4.672 1.00 93.31 84 ILE A O 1
ATOM 619 N N . VAL A 1 85 ? -10.802 -3.008 6.837 1.00 93.81 85 VAL A N 1
ATOM 620 C CA . VAL A 1 85 ? -12.237 -3.304 6.691 1.00 93.81 85 VAL A CA 1
ATOM 621 C C . VAL A 1 85 ? -12.886 -2.359 5.681 1.00 93.8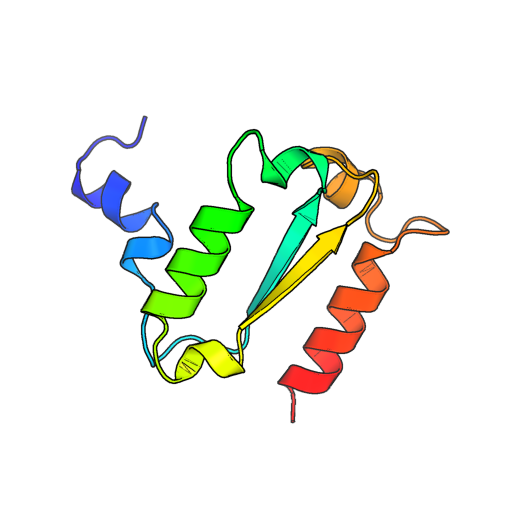1 85 VAL A C 1
ATOM 623 O O . VAL A 1 85 ? -13.621 -2.811 4.800 1.00 93.81 85 VAL A O 1
ATOM 626 N N . ARG A 1 86 ? -12.583 -1.057 5.763 1.00 93.69 86 ARG A N 1
ATOM 627 C CA . ARG A 1 86 ? -13.088 -0.059 4.815 1.00 93.69 86 ARG A CA 1
ATOM 628 C C . ARG A 1 86 ? -12.640 -0.366 3.389 1.00 93.69 86 ARG A C 1
ATOM 630 O O . ARG A 1 86 ? -13.479 -0.394 2.495 1.00 93.69 86 ARG A O 1
ATOM 637 N N . PHE A 1 87 ? -11.351 -0.632 3.192 1.00 95.56 87 PHE A N 1
ATOM 638 C CA . PHE A 1 87 ? -10.789 -0.938 1.880 1.00 95.56 87 PHE A CA 1
ATOM 639 C C . PHE A 1 87 ? -11.406 -2.198 1.258 1.00 95.56 87 PHE A C 1
ATOM 641 O O . PHE A 1 87 ? -11.820 -2.180 0.100 1.00 95.56 87 PHE A O 1
ATOM 648 N N . VAL A 1 88 ? -11.548 -3.279 2.032 1.00 93.19 88 VAL A N 1
ATOM 649 C CA . VAL A 1 88 ? -12.212 -4.508 1.566 1.00 93.19 88 VAL A CA 1
ATOM 650 C C . VAL A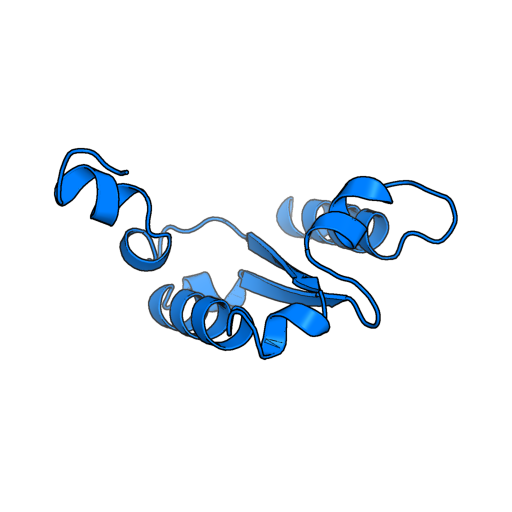 1 88 ? -13.680 -4.242 1.221 1.00 93.19 88 VAL A C 1
ATOM 652 O O . VAL A 1 88 ? -14.194 -4.786 0.244 1.00 93.19 88 VAL A O 1
ATOM 655 N N . GLY A 1 89 ? -14.361 -3.386 1.988 1.00 91.50 89 GLY A N 1
ATOM 656 C CA . GLY A 1 89 ? -15.733 -2.967 1.703 1.00 91.50 89 GLY A CA 1
ATOM 657 C C . GLY A 1 89 ? -15.877 -2.200 0.384 1.00 91.50 89 GLY A C 1
ATOM 658 O O . GLY A 1 89 ? -16.880 -2.370 -0.309 1.00 91.50 89 GLY A O 1
ATOM 659 N N . THR A 1 90 ? -14.880 -1.391 0.014 1.00 87.25 90 THR A N 1
ATOM 660 C CA . THR A 1 90 ? -14.867 -0.634 -1.248 1.00 87.25 90 THR A CA 1
ATOM 661 C C . THR A 1 90 ? -14.378 -1.455 -2.436 1.00 87.25 90 THR A C 1
ATOM 663 O O . THR A 1 90 ? -14.884 -1.271 -3.533 1.00 87.25 90 THR A O 1
ATOM 666 N N . ALA A 1 91 ? -13.440 -2.383 -2.230 1.00 78.56 91 ALA A N 1
ATOM 667 C CA . ALA A 1 91 ? -12.848 -3.198 -3.294 1.00 78.56 91 ALA A CA 1
ATOM 668 C C . ALA A 1 91 ? -13.778 -4.306 -3.828 1.00 78.56 91 ALA A C 1
ATOM 670 O O . ALA A 1 91 ? -13.492 -4.893 -4.867 1.00 78.56 91 ALA A O 1
ATOM 671 N N . LYS A 1 92 ? -14.871 -4.616 -3.116 1.00 65.25 92 LYS A N 1
ATOM 672 C CA . LYS A 1 92 ? -15.896 -5.594 -3.530 1.00 65.25 92 LYS A CA 1
ATOM 673 C C . LYS A 1 92 ? -16.954 -5.031 -4.491 1.00 65.25 92 LYS A C 1
ATOM 675 O O . LYS A 1 92 ? -17.814 -5.796 -4.923 1.00 65.25 92 LYS A O 1
ATOM 680 N N . ARG A 1 93 ? -16.949 -3.722 -4.750 1.00 52.66 93 ARG A N 1
ATOM 681 C CA . ARG A 1 93 ? -17.881 -3.041 -5.661 1.00 52.66 93 ARG A CA 1
ATOM 682 C C . ARG A 1 93 ? -17.211 -2.784 -7.000 1.00 52.66 93 ARG A C 1
ATOM 684 O O . ARG A 1 93 ? -17.944 -2.854 -8.006 1.00 52.66 93 ARG A O 1
#

Secondary structure (DSSP, 8-state):
--SSHHHHHHH-GGGG-STTPPPEEEEEEGGGGTSS-HHHHHHHHHHHTGGGGGGEEEEEETT--HHHHHHTTTSTT-SHHHHHHHHHHHHT-